Protein AF-A0A4R1K5H5-F1 (afdb_monomer)

Secondary structure (DSSP, 8-state):
--HHHHHHHHHHHHHHHHHHHHHHHHHHHHHHHHHHHHHHHHHHHHHHHTTS-HHHHHHHHHHHHHHHHHH------HHHHHHHHHHHHHHHHHHH-PEEEEEEEE-SS-EEEEEE-----SSHHHHHHHHHHHHS--SS----------------

Nearest PDB structures (foldseek):
  9brq-assembly1_7  TM=2.053E-01  e=4.202E+00  Mus musculus
  7y4l-assembly1_b7  TM=2.471E-01  e=3.229E+00  Porphyridium purpureum
  5knd-assembly1_G  TM=1.955E-01  e=7.115E+00  Enterococcus hirae ATCC 9790

Foldseek 3Di:
DPVVVVVVVVVVVVVVVVVVVVVVVVVVVVVVVVVVVVVVVVVVVVVVVVVVPVVVVVVVVVVVVVVCVVVVDDPDDPVRLVVVVVVVVVVCCVPFVKDWPADWDDPPVDTDTDIDGDHDDPDPVVVVVVVVCQVPPPPPNHDDPDDDDDDPDDPD

Radius of gyration: 32.95 Å; Cα contacts (8 Å, |Δi|>4): 60; chains: 1; bounding box: 67×93×45 Å

Organism: NCBI:txid1078050

Solvent-accessible surface area (backbone atoms only — not comparable to full-atom values): 9445 Å² total; per-residue (Å²): 144,62,68,69,63,51,52,53,50,51,52,53,50,51,54,52,52,54,51,52,50,50,54,51,51,52,52,53,51,52,52,50,51,50,51,52,51,51,52,53,49,51,50,48,52,50,50,52,57,61,62,65,33,71,63,58,56,48,49,53,49,50,53,48,52,50,51,46,69,75,62,62,71,82,90,62,54,76,67,52,49,51,50,51,45,51,52,52,52,50,50,46,26,71,76,44,66,34,45,77,77,40,75,81,41,76,72,89,84,51,79,46,69,42,74,49,65,68,78,84,70,93,45,78,66,53,58,52,55,50,52,50,51,48,72,65,37,82,76,66,77,63,79,87,88,78,86,83,88,77,80,90,70,85,86,127

pLDDT: mean 71.22, std 9.53, range [37.38, 85.69]

Mean predicted aligned error: 17.97 Å

Structure (mmCIF, N/CA/C/O backbone):
data_AF-A0A4R1K5H5-F1
#
_entry.id   AF-A0A4R1K5H5-F1
#
loop_
_atom_site.group_PDB
_atom_site.id
_atom_site.type_symbol
_atom_site.label_atom_id
_atom_site.label_alt_id
_atom_site.label_comp_id
_atom_site.label_asym_id
_atom_site.label_entity_id
_atom_site.label_seq_id
_atom_site.pdbx_PDB_ins_code
_atom_site.Cartn_x
_atom_site.Cartn_y
_atom_site.Cartn_z
_atom_site.occupancy
_atom_site.B_iso_or_equiv
_atom_site.auth_seq_id
_atom_site.auth_comp_id
_atom_site.auth_asym_id
_atom_site.auth_atom_id
_atom_site.pdbx_PDB_model_num
ATOM 1 N N . MET A 1 1 ? 44.829 73.514 -14.137 1.00 51.34 1 MET A N 1
ATOM 2 C CA . MET A 1 1 ? 43.739 72.907 -13.333 1.00 51.34 1 MET A CA 1
ATOM 3 C C . MET A 1 1 ? 43.024 71.759 -14.076 1.00 51.34 1 MET A C 1
ATOM 5 O O . MET A 1 1 ? 41.853 71.512 -13.840 1.00 51.34 1 MET A O 1
ATOM 9 N N . THR A 1 2 ? 43.719 71.029 -14.961 1.00 55.50 2 THR A N 1
ATOM 10 C CA . THR A 1 2 ? 43.134 70.002 -15.855 1.00 55.50 2 THR A CA 1
ATOM 11 C C . THR A 1 2 ? 43.730 68.598 -15.661 1.00 55.50 2 THR A C 1
ATOM 13 O O . THR A 1 2 ? 43.064 67.612 -15.960 1.00 55.50 2 THR A O 1
ATOM 16 N N . GLY A 1 3 ? 44.936 68.471 -15.089 1.00 56.19 3 GLY A N 1
ATOM 17 C CA . GLY A 1 3 ? 45.594 67.173 -14.859 1.00 56.19 3 GLY A CA 1
ATOM 18 C C . GLY A 1 3 ? 44.944 66.311 -13.767 1.00 56.19 3 GLY A C 1
ATOM 19 O O . GLY A 1 3 ? 44.760 65.112 -13.956 1.00 56.19 3 GLY A O 1
ATOM 20 N N . PHE A 1 4 ? 44.506 66.919 -12.659 1.00 54.16 4 PHE A N 1
ATOM 21 C CA . PHE A 1 4 ? 43.889 66.199 -11.531 1.00 54.16 4 PHE A CA 1
ATOM 22 C C . PHE A 1 4 ? 42.544 65.547 -11.906 1.00 54.16 4 PHE A C 1
ATOM 24 O O . PHE A 1 4 ? 42.227 64.449 -11.454 1.00 54.16 4 PHE A O 1
ATOM 31 N N . MET A 1 5 ? 41.774 66.188 -12.791 1.00 58.31 5 MET A N 1
ATOM 32 C CA . MET A 1 5 ? 40.457 65.701 -13.216 1.00 58.31 5 MET A CA 1
ATOM 33 C C . MET A 1 5 ? 40.550 64.507 -14.183 1.00 58.31 5 MET A C 1
ATOM 35 O O . MET A 1 5 ? 39.671 63.646 -14.179 1.00 58.31 5 MET A O 1
ATOM 39 N N . ASN A 1 6 ? 41.637 64.404 -14.957 1.00 58.47 6 ASN A N 1
ATOM 40 C CA . ASN A 1 6 ? 41.908 63.240 -15.806 1.00 58.47 6 ASN A CA 1
ATOM 41 C C . ASN A 1 6 ? 42.398 62.035 -14.994 1.00 58.47 6 ASN A C 1
ATOM 43 O O . ASN A 1 6 ? 41.963 60.920 -15.259 1.00 58.47 6 ASN A O 1
ATOM 47 N N . ILE A 1 7 ? 43.212 62.248 -13.955 1.00 61.97 7 ILE A N 1
ATOM 48 C CA . ILE A 1 7 ? 43.670 61.174 -13.056 1.00 61.97 7 ILE A CA 1
ATOM 49 C C . ILE A 1 7 ? 42.488 60.558 -12.293 1.00 61.97 7 ILE A C 1
ATOM 51 O O . ILE A 1 7 ? 42.368 59.337 -12.226 1.00 61.97 7 ILE A O 1
ATOM 55 N N . PHE A 1 8 ? 41.559 61.384 -11.796 1.00 60.75 8 PHE A N 1
ATOM 56 C CA . PHE A 1 8 ? 40.343 60.898 -11.134 1.00 60.75 8 PHE A CA 1
ATOM 57 C C . PHE A 1 8 ? 39.423 60.102 -12.070 1.00 60.75 8 PHE A C 1
ATOM 59 O O . PHE A 1 8 ? 38.845 59.097 -11.653 1.00 60.75 8 PHE A O 1
ATOM 66 N N . LYS A 1 9 ? 39.300 60.506 -13.342 1.00 67.44 9 LYS A N 1
ATOM 67 C CA . LYS A 1 9 ? 38.539 59.744 -14.347 1.00 67.44 9 LYS A CA 1
ATOM 68 C C . LYS A 1 9 ? 39.195 58.400 -14.658 1.00 67.44 9 LYS A C 1
ATOM 70 O O . LYS A 1 9 ? 38.493 57.394 -14.679 1.00 67.44 9 LYS A O 1
ATOM 75 N N . SER A 1 10 ? 40.517 58.365 -14.823 1.00 69.69 10 SER A N 1
ATOM 76 C CA . SER A 1 10 ? 41.267 57.125 -15.053 1.00 69.69 10 SER A CA 1
ATOM 77 C C . SER A 1 10 ? 41.184 56.172 -13.860 1.00 69.69 10 SER A C 1
ATOM 79 O O . SER A 1 10 ? 40.973 54.980 -14.048 1.00 69.69 10 SER A O 1
ATOM 81 N N . TYR A 1 11 ? 41.264 56.691 -12.632 1.00 75.38 11 TYR A N 1
ATOM 82 C CA . TYR A 1 11 ? 41.135 55.892 -11.410 1.00 75.38 11 TYR A CA 1
ATOM 83 C C . TYR A 1 11 ? 39.726 55.305 -11.248 1.00 75.38 11 TYR A C 1
ATOM 85 O O . TYR A 1 11 ? 39.566 54.133 -10.910 1.00 75.38 11 TYR A O 1
ATOM 93 N N . ARG A 1 12 ? 38.692 56.090 -11.572 1.00 74.19 12 ARG A N 1
ATOM 94 C CA . ARG A 1 12 ? 37.299 55.627 -11.573 1.00 74.19 12 ARG A CA 1
ATOM 95 C C . ARG A 1 12 ? 37.052 54.572 -12.654 1.00 74.19 12 ARG A C 1
ATOM 97 O O . ARG A 1 12 ? 36.339 53.611 -12.399 1.00 74.19 12 ARG A O 1
ATOM 104 N N . LEU A 1 13 ? 37.672 54.713 -13.826 1.00 78.12 13 LEU A N 1
ATOM 105 C CA . LEU A 1 13 ? 37.616 53.711 -14.893 1.00 78.12 13 LEU A CA 1
ATOM 106 C C . LEU A 1 13 ? 38.292 52.400 -14.461 1.00 78.12 13 LEU A C 1
ATOM 108 O O . LEU A 1 13 ? 37.736 51.325 -14.659 1.00 78.12 13 LEU A O 1
ATOM 112 N N . LEU A 1 14 ? 39.450 52.491 -13.803 1.00 80.69 14 LEU A N 1
ATOM 113 C CA . LEU A 1 14 ? 40.198 51.337 -13.299 1.00 80.69 14 LEU A CA 1
ATOM 114 C C . LEU A 1 14 ? 39.417 50.596 -12.201 1.00 80.69 14 LEU A C 1
ATOM 116 O O . LEU A 1 14 ? 39.349 49.371 -12.230 1.00 80.69 14 LEU A O 1
ATOM 120 N N . MET A 1 15 ? 38.742 51.324 -11.303 1.00 79.94 15 MET A N 1
ATOM 121 C CA . MET A 1 15 ? 37.826 50.730 -10.317 1.00 79.94 15 MET A CA 1
ATOM 122 C C . MET A 1 15 ? 36.622 50.017 -10.950 1.00 79.94 15 MET A C 1
ATOM 124 O O . MET A 1 15 ? 36.157 49.008 -10.426 1.00 79.94 15 MET A O 1
ATOM 128 N N . VAL A 1 16 ? 36.092 50.528 -12.064 1.00 81.50 16 VAL A N 1
ATOM 129 C CA . VAL A 1 16 ? 34.980 49.876 -12.776 1.00 81.50 16 VAL A CA 1
ATOM 130 C C . VAL A 1 16 ? 35.460 48.611 -13.488 1.00 81.50 16 VAL A C 1
ATOM 132 O O . VAL A 1 16 ? 34.782 47.591 -13.444 1.00 81.50 16 VAL A O 1
ATOM 135 N N . PHE A 1 17 ? 36.649 48.630 -14.092 1.00 80.94 17 PHE A N 1
ATOM 136 C CA . PHE A 1 17 ? 37.222 47.429 -14.699 1.00 80.94 17 PHE A CA 1
ATOM 137 C C . PHE A 1 17 ? 37.579 46.362 -13.660 1.00 80.94 17 PHE A C 1
ATOM 139 O O . PHE A 1 17 ? 37.316 45.184 -13.892 1.00 80.94 17 PHE A O 1
ATOM 146 N N . SER A 1 18 ? 38.122 46.743 -12.501 1.00 79.81 18 SER A N 1
ATOM 147 C CA . SER A 1 18 ? 38.447 45.776 -11.448 1.00 79.81 18 SER A CA 1
ATOM 148 C C . SER A 1 18 ? 37.197 45.136 -10.839 1.00 79.81 18 SER A C 1
ATOM 150 O O . SER A 1 18 ? 37.196 43.930 -10.597 1.00 79.81 18 SER A O 1
ATOM 152 N N . SER A 1 19 ? 36.107 45.892 -10.661 1.00 78.81 19 SER A N 1
ATOM 153 C CA . SER A 1 19 ? 34.834 45.334 -10.186 1.00 78.81 19 SER A CA 1
ATOM 154 C C . SER A 1 19 ? 34.164 44.428 -11.226 1.00 78.81 19 SER A C 1
ATOM 156 O O . SER A 1 19 ? 33.603 43.390 -10.863 1.00 78.81 19 SER A O 1
ATOM 158 N N . LEU A 1 20 ? 34.286 44.748 -12.519 1.00 81.12 20 LEU A N 1
ATOM 159 C CA . LEU A 1 20 ? 33.805 43.898 -13.612 1.00 81.12 20 LEU A CA 1
ATOM 160 C C . LEU A 1 20 ? 34.570 42.565 -13.676 1.00 81.12 20 LEU A C 1
ATOM 162 O O . LEU A 1 20 ? 33.972 41.505 -13.836 1.00 81.12 20 LEU A O 1
ATOM 166 N N . ILE A 1 21 ? 35.893 42.602 -13.502 1.00 83.00 21 ILE A N 1
ATOM 167 C CA . ILE A 1 21 ? 36.728 41.392 -13.482 1.00 83.00 21 ILE A CA 1
ATOM 168 C C . ILE A 1 21 ? 36.407 40.539 -12.249 1.00 83.00 21 ILE A C 1
ATOM 170 O O . ILE A 1 21 ? 36.288 39.321 -12.363 1.00 83.00 21 ILE A O 1
ATOM 174 N N . LEU A 1 22 ? 36.214 41.164 -11.083 1.00 80.44 22 LEU A N 1
ATOM 175 C CA . LEU A 1 22 ? 35.869 40.458 -9.848 1.00 80.44 22 LEU A CA 1
ATOM 176 C C . LEU A 1 22 ? 34.508 39.755 -9.959 1.00 80.44 22 LEU A C 1
ATOM 178 O O . LEU A 1 22 ? 34.376 38.595 -9.579 1.00 80.44 22 LEU A O 1
ATOM 182 N N . THR A 1 23 ? 33.506 40.434 -10.518 1.00 77.50 23 THR A N 1
ATOM 183 C CA . THR A 1 23 ? 32.171 39.850 -10.728 1.00 77.50 23 THR A CA 1
ATOM 184 C C . THR A 1 23 ? 32.196 38.701 -11.737 1.00 77.50 23 THR A C 1
ATOM 186 O O . THR A 1 23 ? 31.548 37.682 -11.496 1.00 77.50 23 THR A O 1
ATOM 189 N N . LEU A 1 24 ? 32.997 38.802 -12.805 1.00 76.56 24 LEU A N 1
ATOM 190 C CA . LEU A 1 24 ? 33.218 37.694 -13.742 1.00 76.56 24 LEU A CA 1
ATOM 191 C C . LEU A 1 24 ? 33.942 36.500 -13.100 1.00 76.56 24 LEU A C 1
ATOM 193 O O . LEU A 1 24 ? 33.602 35.351 -13.364 1.00 76.56 24 LEU A O 1
ATOM 197 N N . ALA A 1 25 ? 34.941 36.750 -12.253 1.00 76.25 25 ALA A N 1
ATOM 198 C CA . ALA A 1 25 ? 35.685 35.688 -11.580 1.00 76.25 25 ALA A CA 1
ATOM 199 C C . ALA A 1 25 ? 34.798 34.906 -10.598 1.00 76.25 25 ALA A C 1
ATOM 201 O O . ALA A 1 25 ? 34.864 33.678 -10.539 1.00 76.25 25 ALA A O 1
ATOM 202 N N . VAL A 1 26 ? 33.924 35.606 -9.867 1.00 74.81 26 VAL A N 1
ATOM 203 C CA . VAL A 1 26 ? 32.961 34.981 -8.950 1.00 74.81 26 VAL A CA 1
ATOM 204 C C . VAL A 1 26 ? 3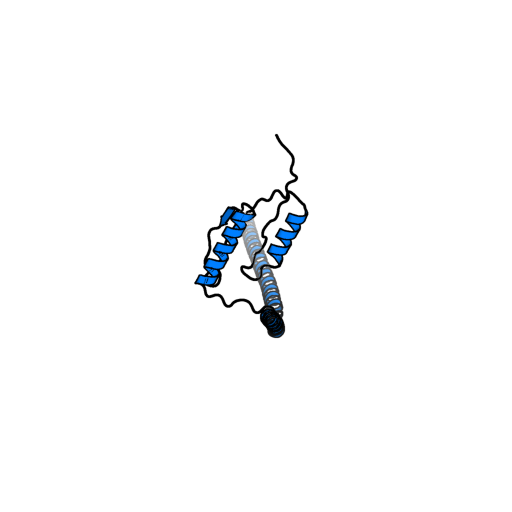1.927 34.158 -9.718 1.00 74.81 26 VAL A C 1
ATOM 206 O O . VAL A 1 26 ? 31.647 33.029 -9.321 1.00 74.81 26 VAL A O 1
ATOM 209 N N . SER A 1 27 ? 31.393 34.661 -10.835 1.00 69.56 27 SER A N 1
ATOM 210 C CA . SER A 1 27 ? 30.416 33.903 -11.626 1.00 69.56 27 SER A CA 1
ATOM 211 C C . SER A 1 27 ? 31.023 32.642 -12.249 1.00 69.56 27 SER A C 1
ATOM 213 O O . SER A 1 27 ? 30.392 31.587 -12.208 1.00 69.56 27 SER A O 1
ATOM 215 N N . LEU A 1 28 ? 32.270 32.704 -12.728 1.00 72.62 28 LEU A N 1
ATOM 216 C CA . LEU A 1 28 ? 33.020 31.538 -13.214 1.00 72.62 28 LEU A CA 1
ATOM 217 C C . LEU A 1 28 ? 33.294 30.509 -12.106 1.00 72.62 28 LEU A C 1
ATOM 219 O O . LEU A 1 28 ? 33.144 29.307 -12.334 1.00 72.62 28 LEU A O 1
ATOM 223 N N . ALA A 1 29 ? 33.650 30.959 -10.900 1.00 71.19 29 ALA A N 1
ATOM 224 C CA . ALA A 1 29 ? 33.863 30.074 -9.755 1.00 71.19 29 ALA A CA 1
ATOM 225 C C . ALA A 1 29 ? 32.566 29.372 -9.318 1.00 71.19 29 ALA A C 1
ATOM 227 O O . ALA A 1 29 ? 32.578 28.171 -9.045 1.00 71.19 29 ALA A O 1
ATOM 228 N N . VAL A 1 30 ? 31.437 30.090 -9.317 1.00 68.50 30 VAL A N 1
ATOM 229 C CA . VAL A 1 30 ? 30.109 29.520 -9.039 1.00 68.50 30 VAL A CA 1
ATOM 230 C C . VAL A 1 30 ? 29.719 28.498 -10.108 1.00 68.50 30 VAL A C 1
ATOM 232 O O . VAL A 1 30 ? 29.255 27.414 -9.765 1.00 68.50 30 VAL A O 1
ATOM 235 N N . LEU A 1 31 ? 29.969 28.782 -11.390 1.00 67.88 31 LEU A N 1
ATOM 236 C CA . LEU A 1 31 ? 29.693 27.843 -12.483 1.00 67.88 31 LEU A CA 1
ATOM 237 C C . LEU A 1 31 ? 30.516 26.549 -12.353 1.00 67.88 31 LEU A C 1
ATOM 239 O O . LEU A 1 31 ? 29.994 25.453 -12.540 1.00 67.88 31 LEU A O 1
ATOM 243 N N . SER A 1 32 ? 31.792 26.675 -11.979 1.00 69.31 32 SER A N 1
ATOM 244 C CA . SER A 1 32 ? 32.684 25.537 -11.729 1.00 69.31 32 SER A CA 1
ATOM 245 C C . SER A 1 32 ? 32.228 24.695 -10.530 1.00 69.31 32 SER A C 1
ATOM 247 O O . SER A 1 32 ? 32.180 23.466 -10.608 1.00 69.31 32 SER A O 1
ATOM 249 N N . ALA A 1 33 ? 31.805 25.346 -9.441 1.00 64.00 33 ALA A N 1
ATOM 250 C CA . ALA A 1 33 ? 31.256 24.665 -8.271 1.00 64.00 33 ALA A CA 1
ATOM 251 C C . ALA A 1 33 ? 29.944 23.928 -8.593 1.00 64.00 33 ALA A C 1
ATOM 253 O O . ALA A 1 33 ? 29.757 22.794 -8.157 1.00 64.00 33 ALA A O 1
ATOM 254 N N . ILE A 1 34 ? 29.065 24.527 -9.403 1.00 66.25 34 ILE A N 1
ATOM 255 C CA . ILE A 1 34 ? 27.827 23.888 -9.870 1.00 66.25 34 ILE A CA 1
ATOM 256 C C . ILE A 1 34 ? 28.145 22.660 -10.728 1.00 66.25 34 ILE A C 1
ATOM 258 O O . ILE A 1 34 ? 27.575 21.598 -10.489 1.00 66.25 34 ILE A O 1
ATOM 262 N N . ASN A 1 35 ? 29.091 22.764 -11.666 1.00 66.06 35 ASN A N 1
ATOM 263 C CA . ASN A 1 35 ? 29.502 21.629 -12.497 1.00 66.06 35 ASN A CA 1
ATOM 264 C C . ASN A 1 35 ? 30.064 20.474 -11.655 1.00 66.06 35 ASN A C 1
ATOM 266 O O . ASN A 1 35 ? 29.684 19.328 -11.865 1.00 66.06 35 ASN A O 1
ATOM 270 N N . SER A 1 36 ? 30.882 20.774 -10.643 1.00 69.44 36 SER A N 1
ATOM 271 C CA . SER A 1 36 ? 31.401 19.786 -9.685 1.00 69.44 36 SER A CA 1
ATOM 272 C C . SER A 1 36 ? 30.289 19.078 -8.892 1.00 69.44 36 SER A C 1
ATOM 274 O O . SER A 1 36 ? 30.283 17.851 -8.763 1.00 69.44 36 SER A O 1
ATOM 276 N N . VAL A 1 37 ? 29.295 19.830 -8.408 1.00 66.44 37 VAL A N 1
ATOM 277 C CA . VAL A 1 37 ? 28.145 19.267 -7.682 1.00 66.44 37 VAL A CA 1
ATOM 278 C C . VAL A 1 37 ? 27.297 18.385 -8.600 1.00 66.44 37 VAL A C 1
ATOM 280 O O . VAL A 1 37 ? 26.907 17.289 -8.191 1.00 66.44 37 VAL A O 1
ATOM 283 N N . ILE A 1 38 ? 27.058 18.822 -9.841 1.00 62.34 38 ILE A N 1
ATOM 284 C CA . ILE A 1 38 ? 26.334 18.057 -10.865 1.00 62.34 38 ILE A CA 1
ATOM 285 C C . ILE A 1 38 ? 27.069 16.753 -11.184 1.00 62.34 38 ILE A C 1
ATOM 287 O O . ILE A 1 38 ? 26.438 15.700 -11.180 1.00 62.34 38 ILE A O 1
ATOM 291 N N . GLU A 1 39 ? 28.387 16.787 -11.377 1.00 66.38 39 GLU A N 1
ATOM 292 C CA . GLU A 1 39 ? 29.208 15.595 -11.624 1.00 66.38 39 GLU A CA 1
ATOM 293 C C . GLU A 1 39 ? 29.104 14.599 -10.456 1.00 66.38 39 GLU A C 1
ATOM 295 O O . GLU A 1 39 ? 28.879 13.406 -10.665 1.00 66.38 39 GLU A O 1
ATOM 300 N N . SER A 1 40 ? 29.174 15.092 -9.211 1.00 67.19 40 SER A N 1
ATOM 301 C CA . SER A 1 40 ? 29.044 14.251 -8.014 1.00 67.19 40 SER A CA 1
ATOM 302 C C . SER A 1 40 ? 27.646 13.638 -7.880 1.00 67.19 40 SER A C 1
ATOM 304 O O . SER A 1 40 ? 27.509 12.475 -7.502 1.00 67.19 40 SER A O 1
ATOM 306 N N . ASN A 1 41 ? 26.602 14.387 -8.244 1.00 60.31 41 ASN A N 1
ATOM 307 C CA . ASN A 1 41 ? 25.221 13.918 -8.203 1.00 60.31 41 ASN A CA 1
ATOM 308 C C . ASN A 1 41 ? 24.947 12.913 -9.323 1.00 60.31 41 ASN A C 1
ATOM 310 O O . ASN A 1 41 ? 24.297 11.904 -9.081 1.00 60.31 41 ASN A O 1
ATOM 314 N N . ILE A 1 42 ? 25.497 13.123 -10.521 1.00 62.38 42 ILE A N 1
ATOM 315 C CA . ILE A 1 42 ? 25.431 12.156 -11.623 1.00 62.38 42 ILE A CA 1
ATOM 316 C C . ILE A 1 42 ? 26.178 10.872 -11.251 1.00 62.38 42 ILE A C 1
ATOM 318 O O . ILE A 1 42 ? 25.692 9.783 -11.547 1.00 62.38 42 ILE A O 1
ATOM 322 N N . GLN A 1 43 ? 27.327 10.966 -10.577 1.00 67.69 43 GLN A N 1
ATOM 323 C CA . GLN A 1 43 ? 28.046 9.793 -10.078 1.00 67.69 43 GLN A CA 1
ATOM 324 C C . GLN A 1 43 ? 27.275 9.067 -8.973 1.00 67.69 43 GLN A C 1
ATOM 326 O O . GLN A 1 43 ? 27.210 7.840 -9.013 1.00 67.69 43 GLN A O 1
ATOM 331 N N . LYS A 1 44 ? 26.625 9.788 -8.050 1.00 60.47 44 LYS A N 1
ATOM 332 C CA . LYS A 1 44 ? 25.727 9.193 -7.047 1.00 60.47 44 LYS A CA 1
ATOM 333 C C . LYS A 1 44 ? 24.536 8.498 -7.694 1.00 60.47 44 LYS A C 1
ATOM 335 O O . LYS A 1 44 ? 24.331 7.321 -7.427 1.00 60.47 44 LYS A O 1
ATOM 340 N N . ILE A 1 45 ? 23.847 9.155 -8.627 1.00 59.50 45 ILE A N 1
ATOM 341 C CA . ILE A 1 45 ? 22.732 8.573 -9.388 1.00 59.50 45 ILE A CA 1
ATOM 342 C C . ILE A 1 45 ? 23.201 7.356 -10.189 1.00 59.50 45 ILE A C 1
ATOM 344 O O . ILE A 1 45 ? 22.518 6.341 -10.204 1.00 59.50 45 ILE A O 1
ATOM 348 N N . ARG A 1 46 ? 24.382 7.399 -10.820 1.00 58.47 46 ARG A N 1
ATOM 349 C CA . ARG A 1 46 ? 24.964 6.227 -11.495 1.00 58.47 46 ARG A CA 1
ATOM 350 C C . ARG A 1 46 ? 25.324 5.115 -10.518 1.00 58.47 46 ARG A C 1
ATOM 352 O O . ARG A 1 46 ? 25.167 3.958 -10.881 1.00 58.47 46 ARG A O 1
ATOM 359 N N . SER A 1 47 ? 25.791 5.431 -9.312 1.00 58.97 47 SER A N 1
ATOM 360 C CA . SER A 1 47 ? 26.102 4.437 -8.279 1.00 58.97 47 SER A CA 1
ATOM 361 C C . SER A 1 47 ? 24.844 3.812 -7.666 1.00 58.97 47 SER A C 1
ATOM 363 O O . SER A 1 47 ? 24.822 2.607 -7.448 1.00 58.97 47 SER A O 1
ATOM 365 N N . GLU A 1 48 ? 23.774 4.591 -7.489 1.00 58.38 48 GLU A N 1
ATOM 366 C CA . GLU A 1 48 ? 22.455 4.123 -7.049 1.00 58.38 48 GLU A CA 1
ATOM 367 C C . GLU A 1 48 ? 21.775 3.307 -8.157 1.00 58.38 48 GLU A C 1
ATOM 369 O O . GLU A 1 48 ? 21.295 2.206 -7.906 1.00 58.38 48 GLU A O 1
ATOM 374 N N . ALA A 1 49 ? 21.838 3.764 -9.412 1.00 54.62 49 ALA A N 1
ATOM 375 C CA . ALA A 1 49 ? 21.384 3.017 -10.587 1.00 54.62 49 ALA A CA 1
ATOM 376 C C . ALA A 1 49 ? 22.187 1.721 -10.801 1.00 54.62 49 ALA A C 1
ATOM 378 O O . ALA A 1 49 ? 21.622 0.701 -11.184 1.00 54.62 49 ALA A O 1
ATOM 379 N N . ALA A 1 50 ? 23.490 1.729 -10.505 1.00 56.56 50 ALA A N 1
ATOM 380 C CA . ALA A 1 50 ? 24.333 0.535 -10.494 1.00 56.56 50 ALA A CA 1
ATOM 381 C C . ALA A 1 50 ? 24.130 -0.341 -9.243 1.00 56.56 50 ALA A C 1
ATOM 383 O O . ALA A 1 50 ? 24.653 -1.455 -9.215 1.00 56.56 50 ALA A O 1
ATOM 384 N N . GLY A 1 51 ? 23.402 0.144 -8.229 1.00 53.28 51 GLY A N 1
ATOM 385 C CA . GLY A 1 51 ? 22.942 -0.596 -7.051 1.00 53.28 51 GLY A CA 1
ATOM 386 C C . GLY A 1 51 ? 21.685 -1.421 -7.331 1.00 53.28 51 GLY A C 1
ATOM 387 O O . GLY A 1 51 ? 21.574 -2.535 -6.833 1.00 53.28 51 GLY A O 1
ATOM 388 N N . TYR A 1 52 ? 20.827 -0.974 -8.256 1.00 54.69 52 TYR A N 1
ATOM 389 C CA . TYR A 1 52 ? 19.774 -1.795 -8.876 1.00 54.69 52 TYR A CA 1
ATOM 390 C C . TYR A 1 52 ? 20.365 -2.824 -9.856 1.00 54.69 52 TYR A C 1
ATOM 392 O O . TYR A 1 52 ? 19.920 -2.962 -10.999 1.00 54.69 52 TYR A O 1
ATOM 400 N N . LYS A 1 53 ? 21.415 -3.545 -9.439 1.00 60.38 53 LYS A N 1
ATOM 401 C CA . LYS A 1 53 ? 22.010 -4.618 -10.233 1.00 60.38 53 LYS A CA 1
ATOM 402 C C . LYS A 1 53 ? 20.896 -5.583 -10.591 1.00 60.38 53 LYS A C 1
ATOM 404 O O . LYS A 1 53 ? 20.149 -6.029 -9.727 1.00 60.38 53 LYS A O 1
ATOM 409 N N . THR A 1 54 ? 20.833 -5.962 -11.858 1.00 60.12 54 THR A N 1
ATOM 410 C CA . THR A 1 54 ? 19.898 -6.946 -12.415 1.00 60.12 54 THR A CA 1
ATOM 411 C C . THR A 1 54 ? 19.789 -8.219 -11.557 1.00 60.12 54 THR A C 1
ATOM 413 O O . THR A 1 54 ? 18.752 -8.869 -11.567 1.00 60.12 54 THR A O 1
ATOM 416 N N . GLY A 1 55 ? 20.832 -8.546 -10.782 1.00 63.88 55 GLY A N 1
ATOM 417 C CA . GLY A 1 55 ? 20.825 -9.585 -9.753 1.00 63.88 55 GLY A CA 1
ATOM 418 C C . GLY A 1 55 ? 19.840 -9.343 -8.603 1.00 63.88 55 GLY A C 1
ATOM 419 O O . GLY A 1 55 ? 19.044 -10.228 -8.343 1.00 63.88 55 GLY A O 1
ATOM 420 N N . GLU A 1 56 ? 19.822 -8.169 -7.961 1.00 63.97 56 GLU A N 1
ATOM 421 C CA . GLU A 1 56 ? 18.888 -7.877 -6.856 1.00 63.97 56 GLU A CA 1
ATOM 422 C C . GLU A 1 56 ? 17.436 -7.805 -7.323 1.00 63.97 56 GLU A C 1
ATOM 424 O O . GLU A 1 56 ? 16.547 -8.306 -6.640 1.00 63.97 56 GLU A O 1
ATOM 429 N N . ILE A 1 57 ? 17.189 -7.235 -8.506 1.00 66.62 57 ILE A N 1
ATOM 430 C CA . ILE A 1 57 ? 15.849 -7.236 -9.110 1.00 66.62 57 ILE A CA 1
ATOM 431 C C . ILE A 1 57 ? 15.396 -8.673 -9.368 1.00 66.62 57 ILE A C 1
ATOM 433 O O . ILE A 1 57 ? 14.258 -9.020 -9.077 1.00 66.62 57 ILE A O 1
ATOM 437 N N . ARG A 1 58 ? 16.290 -9.529 -9.873 1.00 64.12 58 ARG A N 1
ATOM 438 C CA . ARG A 1 58 ? 15.990 -10.939 -10.126 1.00 64.12 58 ARG A CA 1
ATOM 439 C C . ARG A 1 58 ? 15.778 -11.726 -8.835 1.00 64.12 58 ARG A C 1
ATOM 441 O O . ARG A 1 58 ? 14.881 -12.554 -8.799 1.00 64.12 58 ARG A O 1
ATOM 448 N N . THR A 1 59 ? 16.531 -11.435 -7.776 1.00 72.88 59 THR A N 1
ATOM 449 C CA . THR A 1 59 ? 16.300 -12.018 -6.448 1.00 72.88 59 THR A CA 1
ATOM 450 C C . THR A 1 59 ? 14.941 -11.596 -5.901 1.00 72.88 59 THR A C 1
ATOM 452 O O . THR A 1 59 ? 14.152 -12.458 -5.547 1.00 72.88 59 THR A O 1
ATOM 455 N N . ARG A 1 60 ? 14.604 -10.299 -5.940 1.00 73.00 60 ARG A N 1
ATOM 456 C CA . ARG A 1 60 ? 13.293 -9.805 -5.486 1.00 73.00 60 ARG A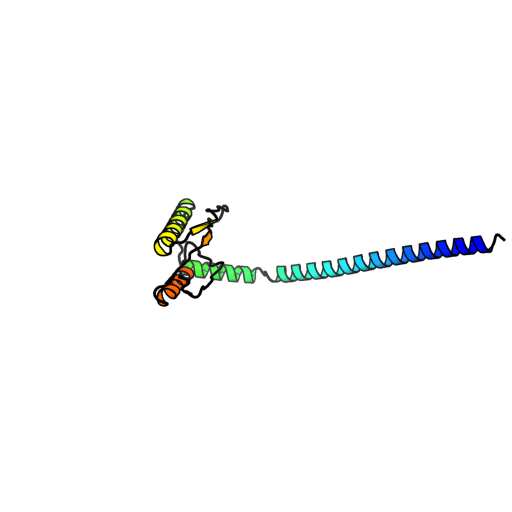 CA 1
ATOM 457 C C . ARG A 1 60 ? 12.131 -10.340 -6.324 1.00 73.00 60 ARG A C 1
ATOM 459 O O . ARG A 1 60 ? 11.072 -10.605 -5.773 1.00 73.00 60 ARG A O 1
ATOM 466 N N . LEU A 1 61 ? 12.315 -10.508 -7.636 1.00 71.50 61 LEU A N 1
ATOM 467 C CA . LEU A 1 61 ? 11.324 -11.151 -8.504 1.00 71.50 61 LEU A CA 1
ATOM 468 C C . LEU A 1 61 ? 11.157 -12.634 -8.165 1.00 71.50 61 LEU A C 1
ATOM 470 O O . LEU A 1 61 ? 10.025 -13.091 -8.100 1.00 71.50 61 LEU A O 1
ATOM 474 N N . ASN A 1 62 ? 12.246 -13.358 -7.897 1.00 70.88 62 ASN A N 1
ATOM 475 C CA . ASN A 1 62 ? 12.180 -14.755 -7.465 1.00 70.88 62 ASN A CA 1
ATOM 476 C C . ASN A 1 62 ? 11.517 -14.893 -6.085 1.00 70.88 62 ASN A C 1
ATOM 478 O O . ASN A 1 62 ? 10.742 -15.820 -5.874 1.00 70.88 62 ASN A O 1
ATOM 482 N N . ASP A 1 63 ? 11.798 -13.979 -5.153 1.00 76.69 63 ASP A N 1
ATOM 483 C CA . ASP A 1 63 ? 11.165 -13.955 -3.830 1.00 76.69 63 ASP A CA 1
ATOM 484 C C . ASP A 1 63 ? 9.661 -13.671 -3.953 1.00 76.69 63 ASP A C 1
ATOM 486 O O . ASP A 1 63 ? 8.850 -14.324 -3.297 1.00 76.69 63 ASP A O 1
ATOM 490 N N . LEU A 1 64 ? 9.278 -12.752 -4.847 1.00 70.19 64 LEU A N 1
ATOM 491 C CA . LEU A 1 64 ? 7.881 -12.472 -5.173 1.00 70.19 64 LEU A CA 1
ATOM 492 C C . LEU A 1 64 ? 7.203 -13.678 -5.838 1.00 70.19 64 LEU A C 1
ATOM 494 O O . LEU A 1 64 ? 6.095 -14.036 -5.460 1.00 70.19 64 LEU A O 1
ATOM 498 N N . GLU A 1 65 ? 7.857 -14.328 -6.801 1.00 68.31 65 GLU A N 1
ATOM 499 C CA . GLU A 1 65 ? 7.345 -15.520 -7.487 1.00 68.31 65 GLU A CA 1
ATOM 500 C C . GLU A 1 65 ? 7.153 -16.687 -6.511 1.00 68.31 65 GLU A C 1
ATOM 502 O O . GLU A 1 65 ? 6.125 -17.365 -6.542 1.00 68.31 65 GLU A O 1
ATOM 507 N N . LYS A 1 66 ? 8.090 -16.866 -5.574 1.00 71.31 66 LYS A N 1
ATOM 508 C CA . LYS A 1 66 ? 7.975 -17.851 -4.500 1.00 71.31 66 LYS A CA 1
ATOM 509 C C . LYS A 1 66 ? 6.797 -17.532 -3.575 1.00 71.31 66 LYS A C 1
ATOM 511 O O . LYS A 1 66 ? 5.965 -18.408 -3.348 1.00 71.31 66 LYS A O 1
ATOM 516 N N . ALA A 1 67 ? 6.666 -16.284 -3.127 1.00 68.38 67 ALA A N 1
ATOM 517 C CA . ALA A 1 67 ? 5.534 -15.853 -2.308 1.00 68.38 67 ALA A CA 1
ATOM 518 C C . ALA A 1 67 ? 4.188 -16.047 -3.031 1.00 68.38 67 ALA A C 1
ATOM 520 O O . ALA A 1 67 ? 3.235 -16.541 -2.430 1.00 68.38 67 ALA A O 1
ATOM 521 N N . LEU A 1 68 ? 4.116 -15.738 -4.332 1.00 59.91 68 LEU A N 1
ATOM 522 C CA . LEU A 1 68 ? 2.930 -15.958 -5.170 1.00 59.91 68 LEU A CA 1
ATOM 523 C C . LEU A 1 68 ? 2.590 -17.448 -5.316 1.00 59.91 68 LEU A C 1
ATOM 525 O O . LEU A 1 68 ? 1.416 -17.808 -5.280 1.00 59.91 68 LEU A O 1
ATOM 529 N N . SER A 1 69 ? 3.596 -18.319 -5.443 1.00 60.25 69 SER A N 1
ATOM 530 C CA . SER A 1 69 ? 3.389 -19.772 -5.525 1.00 60.25 69 SER A CA 1
ATOM 531 C C . SER A 1 69 ? 2.884 -20.388 -4.214 1.00 60.25 69 SER A C 1
ATOM 533 O O . SER A 1 69 ? 2.138 -21.364 -4.243 1.00 60.25 69 SER A O 1
ATOM 535 N N . GLU A 1 70 ? 3.248 -19.797 -3.074 1.00 63.03 70 GLU A N 1
ATOM 536 C CA . GLU A 1 70 ? 2.818 -20.236 -1.742 1.00 63.03 70 GLU A CA 1
ATOM 537 C C . GLU A 1 70 ? 1.420 -19.706 -1.378 1.00 63.03 70 GLU A C 1
ATOM 539 O O . GLU A 1 70 ? 0.664 -20.396 -0.696 1.00 63.03 70 GLU A O 1
ATOM 544 N N . THR A 1 71 ? 1.049 -18.511 -1.855 1.00 58.59 71 THR A N 1
ATOM 545 C CA . THR A 1 71 ? -0.232 -17.853 -1.521 1.00 58.59 71 THR A CA 1
ATOM 546 C C . THR A 1 71 ? -1.340 -18.040 -2.559 1.00 58.59 71 THR A C 1
ATOM 548 O O . THR A 1 71 ? -2.499 -17.805 -2.230 1.00 58.59 71 THR A O 1
ATOM 551 N N . ASN A 1 72 ? -1.008 -18.491 -3.776 1.00 56.94 72 ASN A N 1
ATOM 552 C CA . ASN A 1 72 ? -1.925 -18.760 -4.892 1.00 56.94 72 ASN A CA 1
ATOM 553 C C . ASN A 1 72 ? -3.083 -17.736 -4.982 1.00 56.94 72 ASN A C 1
ATOM 555 O O . ASN A 1 72 ? -4.252 -18.101 -4.806 1.00 56.94 72 ASN A O 1
ATOM 559 N N . PRO A 1 73 ? -2.771 -16.439 -5.173 1.00 62.75 73 PRO A N 1
ATOM 560 C CA . PRO A 1 73 ? -3.774 -15.390 -5.103 1.00 62.75 73 PRO A CA 1
ATOM 561 C C . PRO A 1 73 ? -4.833 -15.577 -6.199 1.00 62.75 73 PRO A C 1
ATOM 563 O O . PRO A 1 73 ? -4.514 -16.015 -7.309 1.00 62.75 73 PRO A O 1
ATOM 566 N N . PRO A 1 74 ? -6.100 -15.232 -5.924 1.00 64.12 74 PRO A N 1
ATOM 567 C CA . PRO A 1 74 ? -7.159 -15.366 -6.909 1.00 64.12 74 PRO A CA 1
ATOM 568 C C . PRO A 1 74 ? -6.865 -14.480 -8.128 1.00 64.12 74 PRO A C 1
ATOM 570 O O . PRO A 1 74 ? -6.667 -13.270 -8.007 1.00 64.12 74 PRO A O 1
ATOM 573 N N . TYR A 1 75 ? -6.863 -15.079 -9.322 1.00 66.31 75 TYR A N 1
ATOM 574 C CA . TYR A 1 75 ? -6.827 -14.338 -10.582 1.00 66.31 75 TYR A CA 1
ATOM 575 C C . TYR A 1 75 ? -8.184 -13.667 -10.802 1.00 66.31 75 TYR A C 1
ATOM 577 O O . TYR A 1 75 ? -9.101 -14.270 -11.352 1.00 66.31 75 TYR A O 1
ATOM 585 N N . LEU A 1 76 ? -8.311 -12.423 -10.347 1.00 72.12 76 LEU A N 1
ATOM 586 C CA . LEU A 1 76 ? -9.526 -11.630 -10.504 1.00 72.12 76 LEU A CA 1
ATOM 587 C C . LEU A 1 76 ? -9.474 -10.846 -11.813 1.00 72.12 76 LEU A C 1
ATOM 589 O O . LEU A 1 76 ? -8.489 -10.164 -12.112 1.00 72.12 76 LEU A O 1
ATOM 593 N N . ASN A 1 77 ? -10.556 -10.884 -12.586 1.00 80.50 77 ASN A N 1
ATOM 594 C CA . ASN A 1 77 ? -10.712 -9.931 -13.677 1.00 80.50 77 ASN A CA 1
ATOM 595 C C . ASN A 1 77 ? -11.008 -8.522 -13.123 1.00 80.50 77 ASN A C 1
ATOM 597 O O . ASN A 1 77 ? -11.390 -8.337 -11.968 1.00 80.50 77 ASN A O 1
ATOM 601 N N . ARG A 1 78 ? -10.854 -7.490 -13.960 1.00 78.44 78 ARG A N 1
ATOM 602 C CA . ARG A 1 78 ? -11.021 -6.087 -13.539 1.00 78.44 78 ARG A CA 1
ATOM 603 C C . ARG A 1 78 ? -12.394 -5.804 -12.907 1.00 78.44 78 ARG A C 1
ATOM 605 O O . ARG A 1 78 ? -12.497 -5.010 -11.978 1.00 78.44 78 ARG A O 1
ATOM 612 N N . ARG A 1 79 ? -13.455 -6.458 -13.389 1.00 80.75 79 ARG A N 1
ATOM 613 C CA . ARG A 1 79 ? -14.811 -6.296 -12.848 1.00 80.75 79 ARG A CA 1
ATOM 614 C C . ARG A 1 79 ? -14.949 -6.963 -11.478 1.00 80.75 79 ARG A C 1
ATOM 616 O O . ARG A 1 79 ? -15.533 -6.363 -10.585 1.00 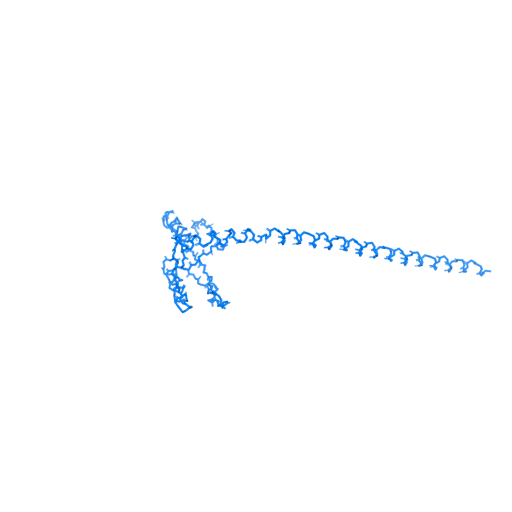80.75 79 ARG A O 1
ATOM 623 N N . GLU A 1 80 ? -14.402 -8.160 -11.317 1.00 80.19 80 GLU A N 1
ATOM 624 C CA . GLU A 1 80 ? -14.370 -8.911 -10.060 1.00 80.19 80 GLU A CA 1
ATOM 625 C C . GLU A 1 80 ? -13.546 -8.186 -8.998 1.00 80.19 80 GLU A C 1
ATOM 627 O O . GLU A 1 80 ? -14.021 -8.023 -7.882 1.00 80.19 80 GLU A O 1
ATOM 632 N N . ALA A 1 81 ? -12.375 -7.653 -9.358 1.00 79.19 81 ALA A N 1
ATOM 633 C CA . ALA A 1 81 ? -11.549 -6.857 -8.451 1.00 79.19 81 ALA A CA 1
ATOM 634 C C . ALA A 1 81 ? -12.292 -5.610 -7.942 1.00 79.19 81 ALA A C 1
ATOM 636 O O . ALA A 1 81 ? -12.216 -5.275 -6.762 1.00 79.19 81 ALA A O 1
ATOM 637 N N . LYS A 1 82 ? -13.058 -4.945 -8.820 1.00 82.81 82 LYS A N 1
ATOM 638 C CA . LYS A 1 82 ? -13.899 -3.807 -8.435 1.00 82.81 82 LYS A CA 1
ATOM 639 C C . LYS A 1 82 ? -15.027 -4.218 -7.487 1.00 82.81 82 LYS A C 1
ATOM 641 O O . LYS A 1 82 ? -15.270 -3.514 -6.513 1.00 82.81 82 LYS A O 1
ATOM 646 N N . ILE A 1 83 ? -15.731 -5.310 -7.786 1.00 85.19 83 ILE A N 1
ATOM 647 C CA . ILE A 1 83 ? -16.833 -5.804 -6.946 1.00 85.19 83 ILE A CA 1
ATOM 648 C C . ILE A 1 83 ? -16.304 -6.189 -5.568 1.00 85.19 83 ILE A C 1
ATOM 650 O O . ILE A 1 83 ? -16.829 -5.698 -4.577 1.00 85.19 83 ILE A O 1
ATOM 654 N N . LEU A 1 84 ? -15.222 -6.967 -5.518 1.00 83.44 84 LEU A N 1
ATOM 655 C CA . LEU A 1 84 ? -14.598 -7.391 -4.271 1.00 83.44 84 LEU A CA 1
ATOM 656 C C . LEU A 1 84 ? -14.196 -6.190 -3.412 1.00 83.44 84 LEU A C 1
ATOM 658 O O . LEU A 1 84 ? -14.519 -6.148 -2.233 1.00 83.44 84 LEU A O 1
ATOM 662 N N . LEU A 1 85 ? -13.549 -5.182 -4.006 1.00 84.31 85 LEU A N 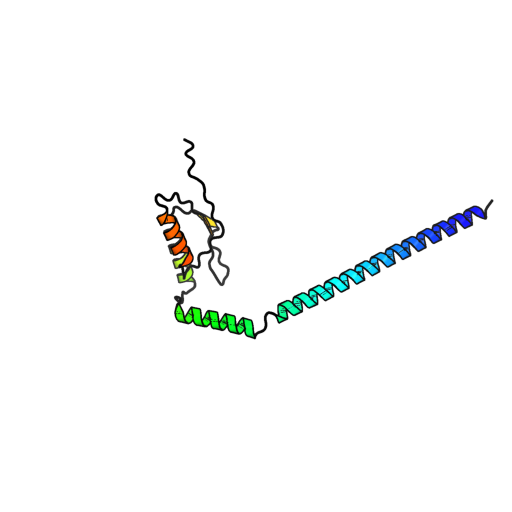1
ATOM 663 C CA . LEU A 1 85 ? -13.168 -3.974 -3.278 1.00 84.31 85 LEU A CA 1
ATOM 664 C C . LEU A 1 85 ? -14.392 -3.244 -2.704 1.00 84.31 85 LEU A C 1
ATOM 666 O O . LEU A 1 85 ? -14.367 -2.833 -1.549 1.00 84.31 85 LEU A O 1
ATOM 670 N N . LEU A 1 86 ? -15.468 -3.101 -3.481 1.00 85.69 86 LEU A N 1
ATOM 671 C CA . LEU A 1 86 ? -16.700 -2.467 -3.006 1.00 85.69 86 LEU A CA 1
ATOM 672 C C . LEU A 1 86 ? -17.372 -3.272 -1.887 1.00 85.69 86 LEU A C 1
ATOM 674 O O . LEU A 1 86 ? -17.822 -2.680 -0.911 1.00 85.69 86 LEU A O 1
ATOM 678 N N . GLU A 1 87 ? -17.408 -4.600 -1.998 1.00 85.50 87 GLU A N 1
ATOM 679 C CA . GLU A 1 87 ? -17.927 -5.487 -0.952 1.00 85.50 87 GLU A CA 1
ATOM 680 C C . GLU A 1 87 ? -17.099 -5.381 0.330 1.00 85.50 87 GLU A C 1
ATOM 682 O O . GLU A 1 87 ? -17.660 -5.270 1.418 1.00 85.50 87 GLU A O 1
ATOM 687 N N . THR A 1 88 ? -15.768 -5.344 0.223 1.00 82.31 88 THR A N 1
ATOM 688 C CA . THR A 1 88 ? -14.888 -5.139 1.377 1.00 82.31 88 THR A CA 1
ATOM 689 C C . THR A 1 88 ? -15.154 -3.790 2.039 1.00 82.31 88 THR A C 1
ATOM 691 O O . THR A 1 88 ? -15.321 -3.740 3.255 1.00 82.31 88 THR A O 1
ATOM 694 N N . LEU A 1 89 ? -15.252 -2.705 1.266 1.00 83.75 89 LEU A N 1
ATOM 695 C CA . LEU A 1 89 ? -15.549 -1.374 1.805 1.00 83.75 89 LEU A CA 1
ATOM 696 C C . LEU A 1 89 ? -16.921 -1.337 2.499 1.00 83.75 89 LEU A C 1
ATOM 698 O O . LEU A 1 89 ? -17.046 -0.805 3.601 1.00 83.75 89 LEU A O 1
ATOM 702 N N . GLU A 1 90 ? -17.947 -1.940 1.901 1.00 83.12 90 GLU A N 1
ATOM 703 C CA . GLU A 1 90 ? -19.287 -1.992 2.493 1.00 83.12 90 GLU A CA 1
ATOM 704 C C . GLU A 1 90 ? -19.317 -2.826 3.784 1.00 83.12 90 GLU A C 1
ATOM 706 O O . GLU A 1 90 ? -19.959 -2.440 4.766 1.00 83.12 90 GLU A O 1
ATOM 711 N N . ASN A 1 91 ? -18.568 -3.931 3.823 1.00 82.69 91 ASN A N 1
ATOM 712 C CA . ASN A 1 91 ? -18.405 -4.745 5.026 1.00 82.69 91 ASN A CA 1
ATOM 713 C C . ASN A 1 91 ? -17.702 -3.959 6.139 1.00 82.69 91 ASN A C 1
ATOM 715 O O . ASN A 1 91 ? -18.171 -3.973 7.276 1.00 82.69 91 ASN A O 1
ATOM 719 N N . PHE A 1 92 ? -16.636 -3.216 5.823 1.00 77.50 92 PHE A N 1
ATOM 720 C CA . PHE A 1 92 ? -15.968 -2.342 6.794 1.00 77.50 92 PHE A CA 1
ATOM 721 C C . PHE A 1 92 ? -16.895 -1.256 7.327 1.00 77.50 92 PHE A C 1
ATOM 723 O O . PHE A 1 92 ? -16.950 -1.026 8.535 1.00 77.50 92 PHE A O 1
ATOM 730 N N . ARG A 1 93 ? -17.659 -0.613 6.441 1.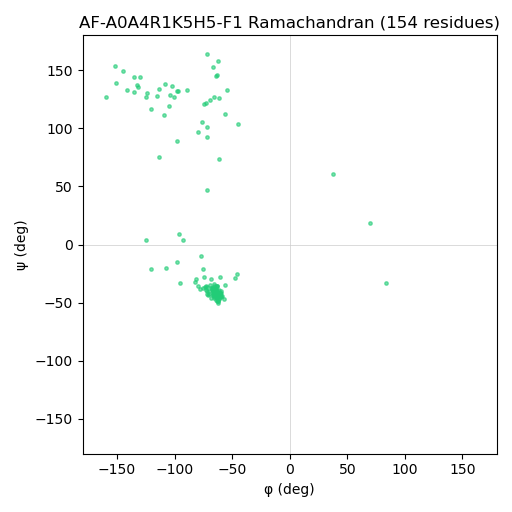00 79.06 93 ARG A N 1
ATOM 731 C CA . ARG A 1 93 ? -18.655 0.384 6.832 1.00 79.06 93 ARG A CA 1
ATOM 732 C C . ARG A 1 93 ? -19.696 -0.210 7.778 1.00 79.06 93 ARG A C 1
ATOM 734 O O . ARG A 1 93 ? -20.039 0.415 8.775 1.00 79.06 93 ARG A O 1
ATOM 741 N N . THR A 1 94 ? -20.185 -1.409 7.478 1.00 80.75 94 THR A N 1
ATOM 742 C CA . THR A 1 94 ? -21.232 -2.070 8.267 1.00 80.75 94 THR A CA 1
ATOM 743 C C . THR A 1 94 ? -20.722 -2.530 9.632 1.00 80.75 94 THR A C 1
ATOM 745 O O . THR A 1 94 ? -21.417 -2.362 10.631 1.00 80.75 94 THR A O 1
ATOM 748 N N . LEU A 1 95 ? -19.518 -3.104 9.689 1.00 76.06 95 LEU A N 1
ATOM 749 C CA . LEU A 1 95 ? -18.952 -3.662 10.918 1.00 76.06 95 LEU A CA 1
ATOM 750 C C . LEU A 1 95 ? -18.358 -2.595 11.841 1.00 76.06 95 LEU A C 1
ATOM 752 O O . LEU A 1 95 ? -18.447 -2.728 13.059 1.00 76.06 95 LEU A O 1
ATOM 756 N N . TYR A 1 96 ? -17.759 -1.551 11.267 1.00 73.94 96 TYR A N 1
ATOM 757 C CA . TYR A 1 96 ? -16.939 -0.588 12.005 1.00 73.94 96 TYR A CA 1
ATOM 758 C C . TYR A 1 96 ? -17.383 0.869 11.832 1.00 73.94 96 TYR A C 1
ATOM 760 O O . TYR A 1 96 ? -16.717 1.767 12.335 1.00 73.94 96 TYR A O 1
ATOM 768 N N . GLY A 1 97 ? -18.487 1.134 11.126 1.00 71.12 97 GLY A N 1
ATOM 769 C CA . GLY A 1 97 ? -19.047 2.484 10.988 1.00 71.12 97 GLY A CA 1
ATOM 770 C C . GLY A 1 97 ? -18.216 3.444 10.129 1.00 71.12 97 GLY A C 1
ATOM 771 O O . GLY A 1 97 ? -18.387 4.655 10.237 1.00 71.12 97 GLY A O 1
ATOM 772 N N . GLY A 1 98 ? -17.309 2.927 9.293 1.00 74.31 98 GLY A N 1
ATOM 773 C CA . GLY A 1 98 ? -16.397 3.737 8.482 1.00 74.31 98 GLY A CA 1
ATOM 774 C C . GLY A 1 98 ? -17.075 4.615 7.427 1.00 74.31 98 GLY A C 1
ATOM 775 O O . GLY A 1 98 ? -18.048 4.216 6.790 1.00 74.31 98 GLY A O 1
ATOM 776 N N . SER A 1 99 ? -16.519 5.801 7.192 1.00 75.31 99 SER A N 1
ATOM 777 C CA . SER A 1 99 ? -16.877 6.688 6.087 1.00 75.31 99 SER A CA 1
ATOM 778 C C . SER A 1 99 ? -15.834 6.605 4.976 1.00 75.31 99 SER A C 1
ATOM 780 O O . SER A 1 99 ? -14.629 6.636 5.220 1.00 75.31 99 SER A O 1
ATOM 782 N N . ILE A 1 100 ? -16.297 6.548 3.729 1.00 76.19 100 ILE A N 1
ATOM 783 C CA . ILE A 1 100 ? -15.424 6.667 2.558 1.00 76.19 100 ILE A CA 1
ATOM 784 C C . ILE A 1 100 ? -15.023 8.141 2.437 1.00 76.19 100 ILE A C 1
ATOM 786 O O . ILE A 1 100 ? -15.895 9.006 2.350 1.00 76.19 100 ILE A O 1
ATOM 790 N N . THR A 1 101 ? -13.723 8.428 2.483 1.00 77.69 101 THR A N 1
ATOM 791 C CA . THR A 1 101 ? -13.176 9.794 2.399 1.00 77.69 101 THR A CA 1
ATOM 792 C C . THR A 1 101 ? -12.768 10.157 0.980 1.00 77.69 101 THR A C 1
ATOM 794 O O . THR A 1 101 ? -12.921 11.308 0.576 1.00 77.69 101 THR A O 1
ATOM 797 N N . GLU A 1 102 ? -12.295 9.175 0.212 1.00 76.50 102 GLU A N 1
ATOM 798 C CA . GLU A 1 102 ? -11.939 9.338 -1.194 1.00 76.50 102 GLU A CA 1
ATOM 799 C C . GLU A 1 102 ? -12.709 8.331 -2.047 1.00 76.50 102 GLU A C 1
ATOM 801 O O . GLU A 1 102 ? -12.742 7.131 -1.754 1.00 76.50 102 GLU A O 1
ATOM 806 N N . GLU A 1 103 ? -13.341 8.832 -3.109 1.00 77.00 103 GLU A N 1
ATOM 807 C CA . GLU A 1 103 ? -14.059 7.995 -4.062 1.00 77.00 103 GLU A CA 1
ATOM 808 C C . GLU A 1 103 ? -13.120 7.013 -4.778 1.00 77.00 103 GLU A C 1
ATOM 810 O O . GLU A 1 103 ? -11.909 7.213 -4.898 1.00 77.00 103 GLU A O 1
ATOM 815 N N . LEU A 1 104 ? -13.713 5.932 -5.290 1.00 82.81 104 LEU A N 1
ATOM 816 C CA . LEU A 1 104 ? -13.002 4.892 -6.022 1.00 82.81 104 LEU A CA 1
ATOM 817 C C . LEU A 1 104 ? -12.233 5.482 -7.215 1.00 82.81 104 LEU A C 1
ATOM 819 O O . LEU A 1 104 ? -12.829 5.880 -8.217 1.00 82.81 104 LEU A O 1
ATOM 823 N N . THR A 1 105 ? -10.908 5.442 -7.139 1.00 83.94 105 THR A N 1
ATOM 824 C CA . THR A 1 105 ? -10.009 5.888 -8.203 1.00 83.94 105 THR A CA 1
ATOM 825 C C . THR A 1 105 ? -9.545 4.695 -9.036 1.00 83.94 105 THR A C 1
ATOM 827 O O . THR A 1 105 ? -9.139 3.658 -8.507 1.00 83.94 105 THR A O 1
ATOM 830 N N . ASP A 1 106 ? -9.619 4.835 -10.361 1.00 83.88 106 ASP A N 1
ATOM 831 C CA . ASP A 1 106 ? -9.166 3.836 -11.331 1.00 83.88 106 ASP A CA 1
ATOM 832 C C . ASP A 1 106 ? -7.896 4.337 -12.029 1.00 83.88 106 ASP A C 1
ATOM 834 O O . ASP A 1 106 ? -7.928 5.293 -12.803 1.00 83.88 106 ASP A O 1
ATOM 838 N N . SER A 1 107 ? -6.769 3.684 -11.746 1.00 77.19 107 SER A N 1
ATOM 839 C CA . SER A 1 107 ? -5.452 4.017 -12.311 1.00 77.19 107 SER A CA 1
ATOM 840 C C . SER A 1 107 ? -5.085 3.167 -13.538 1.00 77.19 107 SER A C 1
ATOM 842 O O . SER A 1 107 ? -3.952 3.200 -14.013 1.00 77.19 107 SER A O 1
ATOM 844 N N . GLY A 1 108 ? -6.026 2.376 -14.068 1.00 69.00 108 GLY A N 1
ATOM 845 C CA . GLY A 1 108 ? -5.812 1.472 -15.200 1.00 69.00 108 GLY A CA 1
ATOM 846 C C . GLY A 1 108 ? -5.207 0.118 -14.820 1.00 69.00 108 GLY A C 1
ATOM 847 O O . GLY A 1 108 ? -5.562 -0.884 -15.441 1.00 69.00 108 GLY A O 1
ATOM 848 N N . SER A 1 109 ? -4.353 0.073 -13.793 1.00 70.38 109 SER A N 1
ATOM 849 C CA . SER A 1 109 ? -3.745 -1.151 -13.247 1.00 70.38 109 SER A CA 1
ATOM 850 C C . SER A 1 109 ? -4.313 -1.574 -11.889 1.00 70.38 109 SER A C 1
ATOM 852 O O . SER A 1 109 ? -4.196 -2.744 -11.533 1.00 70.38 109 SER A O 1
ATOM 854 N N . ALA A 1 110 ? -4.942 -0.660 -11.143 1.00 76.25 110 ALA A N 1
ATOM 855 C CA . ALA A 1 110 ? -5.527 -0.939 -9.835 1.00 76.25 110 ALA A CA 1
ATOM 856 C C . ALA A 1 110 ? -6.712 -0.016 -9.520 1.00 76.25 110 ALA A C 1
ATOM 858 O O . ALA A 1 110 ? -6.781 1.123 -9.997 1.00 76.25 110 ALA A O 1
ATOM 859 N N . TYR A 1 111 ? -7.605 -0.519 -8.667 1.00 81.69 111 TYR A N 1
ATOM 860 C CA . TYR A 1 111 ? -8.643 0.261 -8.004 1.00 81.69 111 TYR A CA 1
ATOM 861 C C . TYR A 1 111 ? -8.187 0.642 -6.599 1.00 81.69 111 TYR A C 1
ATOM 863 O O . TYR A 1 111 ? -7.735 -0.222 -5.849 1.00 81.69 111 TYR A O 1
ATOM 871 N N . THR A 1 112 ? -8.331 1.913 -6.236 1.00 83.94 112 THR A N 1
ATOM 872 C CA . THR A 1 112 ? -7.973 2.426 -4.908 1.00 83.94 112 THR A CA 1
ATOM 873 C C . THR A 1 112 ? -9.124 3.229 -4.321 1.00 83.94 112 THR A C 1
ATOM 875 O O . THR A 1 112 ? -9.823 3.930 -5.047 1.00 83.94 112 THR A O 1
ATOM 878 N N . ALA A 1 113 ? -9.318 3.140 -3.012 1.00 83.62 113 ALA A N 1
ATOM 879 C CA . ALA A 1 113 ? -10.272 3.952 -2.267 1.00 83.62 113 ALA A CA 1
ATOM 880 C C . ALA A 1 113 ? -9.686 4.251 -0.886 1.00 83.62 113 ALA A C 1
ATOM 882 O O . ALA A 1 113 ? -8.934 3.431 -0.349 1.00 83.62 113 ALA A O 1
ATOM 883 N N . GLU A 1 114 ? -10.037 5.400 -0.313 1.00 85.12 114 GLU A N 1
ATOM 884 C CA . GLU A 1 114 ? -9.681 5.730 1.065 1.00 85.12 114 GLU A CA 1
ATOM 885 C C . GLU A 1 114 ? -10.910 5.671 1.963 1.00 85.12 114 GLU A C 1
ATOM 887 O O . GLU A 1 114 ? -12.000 6.131 1.612 1.00 85.12 114 GLU A O 1
ATOM 892 N N . MET A 1 115 ? -10.709 5.102 3.146 1.00 81.94 115 MET A N 1
ATOM 893 C CA . MET A 1 115 ? -11.725 4.992 4.176 1.00 81.94 115 MET A CA 1
ATOM 894 C C . MET A 1 115 ? -11.141 5.439 5.507 1.00 81.94 115 MET A C 1
ATOM 896 O O . MET A 1 115 ? -10.028 5.058 5.870 1.00 81.94 115 MET A O 1
ATOM 900 N N . GLU A 1 116 ? -11.932 6.208 6.242 1.00 82.00 116 GLU A N 1
ATOM 901 C CA . GLU A 1 116 ? -11.681 6.561 7.629 1.00 82.00 116 GLU A CA 1
ATOM 902 C C . GLU A 1 116 ? -12.763 5.916 8.489 1.00 82.00 116 GLU A C 1
ATOM 904 O O . GLU A 1 116 ? -13.947 5.962 8.160 1.00 82.00 116 GLU A O 1
ATOM 909 N N . PHE A 1 117 ? -12.371 5.287 9.588 1.00 79.94 117 PHE A N 1
ATOM 910 C CA . PHE A 1 117 ? -13.309 4.702 10.533 1.00 79.94 117 PHE A CA 1
ATOM 911 C C . PHE A 1 117 ? -12.890 5.045 11.955 1.00 79.94 117 PHE A C 1
ATOM 913 O O . PHE A 1 117 ? -11.702 5.110 12.272 1.00 79.94 117 PHE A O 1
ATOM 920 N N . GLU A 1 118 ? -13.884 5.265 12.807 1.00 76.94 118 GLU A N 1
ATOM 921 C CA . GLU A 1 118 ? -13.704 5.510 14.230 1.00 76.94 118 GLU A CA 1
ATOM 922 C C . GLU A 1 118 ? -14.345 4.354 14.986 1.00 76.94 118 GLU A C 1
ATOM 924 O O . GLU A 1 118 ? -15.490 3.986 14.731 1.00 76.94 118 GLU A O 1
ATOM 929 N N . ILE A 1 119 ? -13.582 3.749 15.892 1.00 73.44 119 ILE A N 1
ATOM 930 C CA . ILE A 1 119 ? -14.038 2.610 16.680 1.00 73.44 119 ILE A CA 1
ATOM 931 C C . ILE A 1 119 ? -13.856 2.977 18.140 1.00 73.44 119 ILE A C 1
ATOM 933 O O . ILE A 1 119 ? -12.758 3.333 18.567 1.00 73.44 119 ILE A O 1
ATOM 937 N N . GLU A 1 120 ? -14.936 2.846 18.903 1.00 75.31 120 GLU A N 1
ATOM 938 C CA . GLU A 1 120 ? -14.910 2.847 20.360 1.00 75.31 120 GLU A CA 1
ATOM 939 C C . GLU A 1 120 ? -14.926 1.386 20.833 1.00 75.31 120 GLU A C 1
ATOM 941 O O . GLU A 1 120 ? -16.001 0.802 21.000 1.00 75.31 120 GLU A O 1
ATOM 946 N N . PRO A 1 121 ? -13.756 0.740 20.988 1.00 70.88 121 PRO A N 1
ATOM 947 C CA . PRO A 1 121 ? -13.710 -0.669 21.338 1.00 70.88 121 PRO A CA 1
ATOM 948 C C . PRO A 1 121 ? -14.286 -0.875 22.740 1.00 70.88 121 PRO A C 1
ATOM 950 O O . PRO A 1 121 ? -13.842 -0.262 23.712 1.00 70.88 121 PRO A O 1
ATOM 953 N N . THR A 1 122 ? -15.255 -1.779 22.859 1.00 77.00 122 THR A N 1
ATOM 954 C CA . THR A 1 122 ? -15.811 -2.194 24.156 1.00 77.00 122 THR A CA 1
ATOM 955 C C . THR A 1 122 ? -14.862 -3.123 24.913 1.00 77.00 122 THR A C 1
ATOM 957 O O . THR A 1 122 ? -14.967 -3.252 26.131 1.00 77.00 122 THR A O 1
ATOM 960 N N . ASP A 1 123 ? -13.940 -3.770 24.194 1.00 77.12 123 ASP A N 1
ATOM 961 C CA . ASP A 1 123 ? -12.921 -4.680 24.719 1.00 77.12 123 ASP A CA 1
ATOM 962 C C . ASP A 1 123 ? -11.597 -4.466 23.951 1.00 77.12 123 ASP A C 1
ATOM 964 O O . ASP A 1 123 ? -11.620 -4.434 22.716 1.00 77.12 123 ASP A O 1
ATOM 968 N N . PRO A 1 124 ? -10.438 -4.344 24.632 1.00 74.44 124 PRO A N 1
ATOM 969 C CA . PRO A 1 124 ? -9.118 -4.316 23.998 1.00 74.44 124 PRO A CA 1
ATOM 970 C C . PRO A 1 124 ? -8.872 -5.407 22.946 1.00 74.44 124 PRO A C 1
ATOM 972 O O . PRO A 1 124 ? -8.119 -5.177 21.998 1.00 74.44 124 PRO A O 1
ATOM 975 N N . SER A 1 125 ? -9.512 -6.575 23.077 1.00 76.62 125 SER A N 1
ATOM 976 C CA . SER A 1 125 ? -9.399 -7.663 22.097 1.00 76.62 125 SER A CA 1
ATOM 977 C C . SER A 1 125 ? -9.879 -7.272 20.690 1.00 76.62 125 SER A C 1
ATOM 979 O O . SER A 1 125 ? -9.348 -7.775 19.701 1.00 76.62 125 SER A O 1
ATOM 981 N N . GLN A 1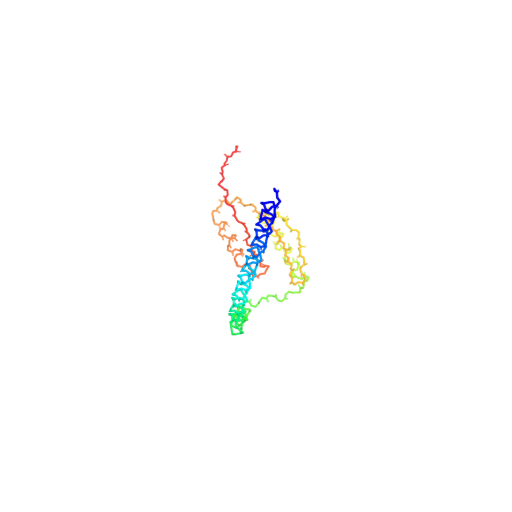 126 ? -10.819 -6.328 20.576 1.00 71.81 126 GLN A N 1
ATOM 982 C CA . GLN A 1 126 ? -11.358 -5.874 19.291 1.00 71.81 126 GLN A CA 1
ATOM 983 C C . GLN A 1 126 ? -10.306 -5.135 18.463 1.00 71.81 126 GLN A C 1
ATOM 985 O O . GLN A 1 126 ? -10.219 -5.353 17.258 1.00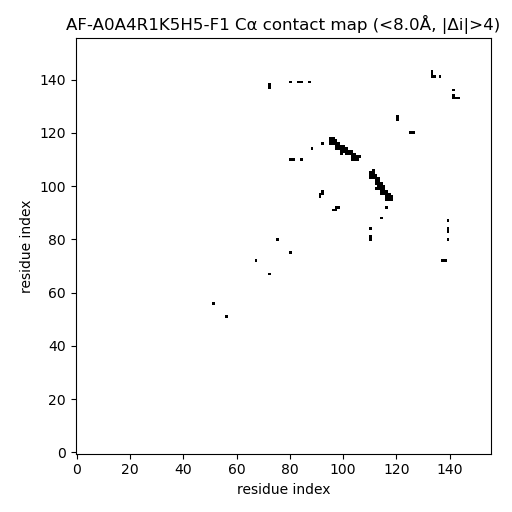 71.81 126 GLN A O 1
ATOM 990 N N . ILE A 1 127 ? -9.458 -4.323 19.104 1.00 73.12 127 ILE A N 1
ATOM 991 C CA . ILE A 1 127 ? -8.361 -3.618 18.421 1.00 73.12 127 ILE A CA 1
ATOM 992 C C . ILE A 1 127 ? -7.405 -4.631 17.785 1.00 73.12 127 ILE A C 1
ATOM 994 O O . ILE A 1 127 ? -6.982 -4.454 16.645 1.00 73.12 127 ILE A O 1
ATOM 998 N N . ILE A 1 128 ? -7.098 -5.710 18.512 1.00 76.38 128 ILE A N 1
ATOM 999 C CA . ILE A 1 128 ? -6.206 -6.774 18.041 1.00 76.38 128 ILE A CA 1
ATOM 1000 C C . ILE A 1 128 ? -6.832 -7.499 16.847 1.00 76.38 128 ILE A C 1
ATOM 1002 O O . ILE A 1 128 ? -6.154 -7.699 15.850 1.00 76.38 128 ILE A O 1
ATOM 1006 N N . GLN A 1 129 ? -8.124 -7.831 16.908 1.00 75.75 129 GLN A N 1
ATOM 1007 C CA . GLN A 1 129 ? -8.830 -8.486 15.799 1.00 75.75 129 GLN A CA 1
ATOM 1008 C C . GLN A 1 129 ? -8.853 -7.629 14.530 1.00 75.75 129 GLN A C 1
ATOM 1010 O O . GLN A 1 129 ? -8.699 -8.151 13.430 1.00 75.75 129 GLN A O 1
ATOM 1015 N N . ILE A 1 130 ? -9.026 -6.315 14.674 1.00 74.19 130 ILE A N 1
ATOM 1016 C CA . ILE A 1 130 ? -9.005 -5.386 13.540 1.00 74.19 130 ILE A CA 1
ATOM 1017 C C . ILE A 1 130 ? -7.597 -5.297 12.956 1.00 74.19 130 ILE A C 1
ATOM 1019 O O . ILE A 1 130 ? -7.441 -5.377 11.743 1.00 74.19 130 ILE A O 1
ATOM 1023 N N . ALA A 1 131 ? -6.573 -5.161 13.802 1.00 72.75 131 ALA A N 1
ATOM 1024 C CA . ALA A 1 131 ? -5.185 -5.127 13.350 1.00 72.75 131 ALA A CA 1
ATOM 1025 C C . ALA A 1 131 ? -4.804 -6.416 12.603 1.00 72.75 131 ALA A C 1
ATOM 1027 O O . ALA A 1 131 ? -4.254 -6.342 11.509 1.00 72.75 131 ALA A O 1
ATOM 1028 N N . ASP A 1 132 ? -5.186 -7.572 13.144 1.00 72.94 132 ASP A N 1
ATOM 1029 C CA . ASP A 1 132 ? -4.934 -8.886 12.548 1.00 72.94 132 ASP A CA 1
ATOM 1030 C C . ASP A 1 132 ? -5.688 -9.064 11.217 1.00 72.94 132 ASP A C 1
ATOM 1032 O O . ASP A 1 132 ? -5.137 -9.564 10.237 1.00 72.94 132 ASP A O 1
ATOM 1036 N N . TYR A 1 133 ? -6.931 -8.583 11.127 1.00 75.50 133 TYR A N 1
ATOM 1037 C CA . TYR A 1 133 ? -7.688 -8.576 9.873 1.00 75.50 133 TYR A CA 1
ATOM 1038 C C . TYR A 1 133 ? -7.040 -7.675 8.806 1.00 75.50 133 TYR A C 1
ATOM 1040 O O . TYR A 1 133 ? -6.963 -8.053 7.637 1.00 75.50 133 TYR A O 1
ATOM 1048 N N . LEU A 1 134 ? -6.560 -6.491 9.199 1.00 74.06 134 LEU A N 1
ATOM 1049 C CA . LEU A 1 134 ? -5.893 -5.550 8.296 1.00 74.06 134 LEU A CA 1
ATOM 1050 C C . LEU A 1 134 ? -4.548 -6.092 7.792 1.00 74.06 134 LEU A C 1
ATOM 1052 O O . LEU A 1 134 ? -4.226 -5.907 6.621 1.00 74.06 134 LEU A O 1
ATOM 1056 N N . GLU A 1 135 ? -3.783 -6.763 8.655 1.00 70.44 135 GLU A N 1
ATOM 1057 C CA . GLU A 1 135 ? -2.463 -7.312 8.329 1.00 70.44 135 GLU A CA 1
ATOM 1058 C C . GLU A 1 135 ? -2.550 -8.555 7.429 1.00 70.44 135 GLU A C 1
ATOM 1060 O O . GLU A 1 135 ? -1.744 -8.713 6.514 1.00 70.44 135 GLU A O 1
ATOM 1065 N N . ASN A 1 136 ? -3.565 -9.402 7.627 1.00 68.31 136 ASN A N 1
ATOM 1066 C CA . ASN A 1 136 ? -3.722 -10.656 6.882 1.00 68.31 136 ASN A CA 1
ATOM 1067 C C . ASN A 1 136 ? -4.604 -10.545 5.622 1.00 68.31 136 ASN A C 1
ATOM 1069 O O . ASN A 1 136 ? -4.875 -11.557 4.968 1.00 68.31 136 ASN A O 1
ATOM 1073 N N . SER A 1 137 ? -5.075 -9.349 5.253 1.00 64.75 137 SER A N 1
ATOM 1074 C CA . SER A 1 137 ? -5.906 -9.170 4.055 1.00 64.75 137 SER A CA 1
ATOM 1075 C C . SER A 1 137 ? -5.078 -9.317 2.771 1.00 64.75 137 SER A C 1
ATOM 1077 O O . SER A 1 137 ? -4.390 -8.393 2.339 1.00 64.75 137 SER A O 1
ATOM 1079 N N . VAL A 1 138 ? -5.169 -10.491 2.135 1.00 61.09 138 VAL A N 1
ATOM 1080 C CA . VAL A 1 138 ? -4.439 -10.825 0.895 1.00 61.09 138 VAL A CA 1
ATOM 1081 C C . VAL A 1 138 ? -5.010 -10.089 -0.329 1.00 61.09 138 VAL A C 1
ATOM 1083 O O . VAL A 1 138 ? -4.258 -9.692 -1.219 1.00 61.09 138 VAL A O 1
ATOM 1086 N N . ALA A 1 139 ? -6.331 -9.884 -0.389 1.00 62.41 139 ALA A N 1
ATOM 1087 C CA . ALA A 1 139 ? -7.003 -9.110 -1.435 1.00 62.41 139 ALA A CA 1
ATOM 1088 C C . ALA A 1 139 ? -8.398 -8.645 -0.958 1.00 62.41 139 ALA A C 1
ATOM 1090 O O . ALA A 1 13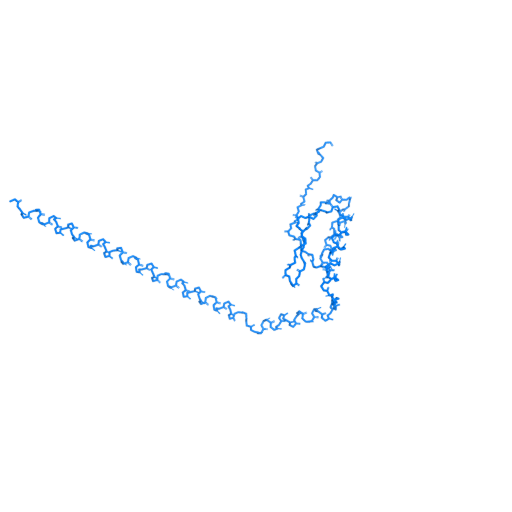9 ? -9.199 -9.497 -0.572 1.00 62.41 139 ALA A O 1
ATOM 1091 N N . PRO A 1 140 ? -8.735 -7.342 -1.032 1.00 70.75 140 PRO A N 1
ATOM 1092 C CA . PRO A 1 140 ? -7.886 -6.219 -1.436 1.00 70.75 140 PRO A CA 1
ATOM 1093 C C . PRO A 1 140 ? -6.747 -5.953 -0.436 1.00 70.75 140 PRO A C 1
ATOM 1095 O O . PRO A 1 140 ? -6.864 -6.258 0.749 1.00 70.75 140 PRO A O 1
ATOM 1098 N N . VAL A 1 141 ? -5.638 -5.385 -0.922 1.00 76.06 141 VAL A N 1
ATOM 1099 C CA . VAL A 1 141 ? -4.512 -4.977 -0.066 1.00 76.06 141 VAL A CA 1
ATOM 1100 C C . VAL A 1 141 ? -4.925 -3.740 0.721 1.00 76.06 141 VAL A C 1
ATOM 1102 O O . VAL A 1 141 ? -5.269 -2.716 0.126 1.00 76.06 141 VAL A O 1
ATO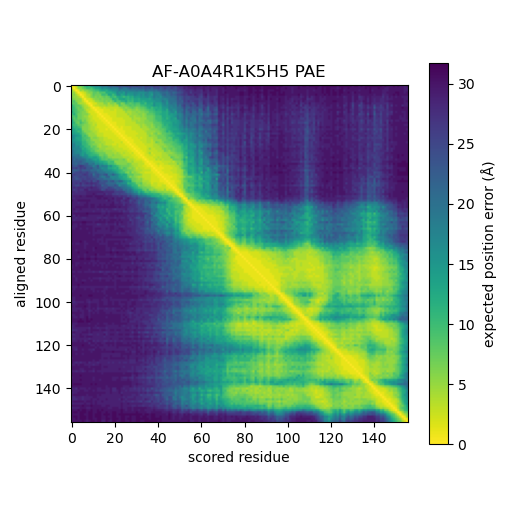M 1105 N N . ILE A 1 142 ? -4.878 -3.825 2.049 1.00 78.56 142 ILE A N 1
ATOM 1106 C CA . ILE A 1 142 ? -5.270 -2.728 2.933 1.00 78.56 142 ILE A CA 1
ATOM 1107 C C . ILE A 1 142 ? -4.015 -2.073 3.501 1.00 78.56 142 ILE A C 1
ATOM 1109 O O . ILE A 1 142 ? -3.137 -2.740 4.039 1.00 78.56 142 ILE A O 1
ATOM 1113 N N . VAL A 1 143 ? -3.923 -0.748 3.380 1.00 77.69 143 VAL A N 1
ATOM 1114 C CA . VAL A 1 143 ? -2.791 0.030 3.897 1.00 77.69 143 VAL A CA 1
ATOM 1115 C C . VAL A 1 143 ? -3.303 1.053 4.898 1.00 77.69 143 VAL A C 1
ATOM 1117 O O . VAL A 1 143 ? -4.033 1.978 4.542 1.00 77.69 143 VAL A O 1
ATOM 1120 N N . VAL A 1 144 ? -2.883 0.918 6.156 1.00 77.00 144 VAL A N 1
ATOM 1121 C CA . VAL A 1 144 ? -3.212 1.881 7.212 1.00 77.00 144 VAL A CA 1
ATOM 1122 C C . VAL A 1 144 ? -2.344 3.128 7.039 1.00 77.00 144 VAL A C 1
ATOM 1124 O O . VAL A 1 144 ? -1.150 3.112 7.330 1.00 77.00 144 VAL A O 1
ATOM 1127 N N . LYS A 1 145 ? -2.936 4.228 6.557 1.00 78.62 145 LYS A N 1
ATOM 1128 C CA . LYS A 1 145 ? -2.221 5.505 6.362 1.00 78.62 145 LYS A CA 1
ATOM 1129 C C . LYS A 1 145 ? -2.027 6.282 7.660 1.00 78.62 145 LYS A C 1
ATOM 1131 O O . LYS A 1 145 ? -0.999 6.926 7.855 1.00 78.62 145 LYS A O 1
ATOM 1136 N N . LYS A 1 146 ? -3.030 6.255 8.537 1.00 79.12 146 LYS A N 1
ATOM 1137 C CA . LYS A 1 146 ? -3.040 6.995 9.798 1.00 79.12 146 LYS A CA 1
ATOM 1138 C C . LYS A 1 146 ? -3.885 6.245 10.818 1.00 79.12 146 LYS A C 1
ATOM 1140 O O . LYS A 1 146 ? -4.960 5.762 10.492 1.00 79.12 146 LYS A O 1
ATOM 1145 N N . MET A 1 147 ? -3.402 6.196 12.053 1.00 77.44 147 MET A N 1
ATOM 1146 C CA . MET A 1 147 ? -4.136 5.684 13.206 1.00 77.44 147 MET A CA 1
ATOM 1147 C C . MET A 1 147 ? -3.997 6.702 14.334 1.00 77.44 147 MET A C 1
ATOM 1149 O O . MET A 1 147 ? -2.923 7.268 14.542 1.00 77.44 147 MET A O 1
ATOM 1153 N N . THR A 1 148 ? -5.088 7.013 15.022 1.00 78.38 148 THR A N 1
ATOM 1154 C CA . THR A 1 148 ? -5.091 7.964 16.139 1.00 78.38 148 THR A CA 1
ATOM 1155 C C . THR A 1 148 ? -5.900 7.365 17.274 1.00 78.38 148 THR A C 1
ATOM 1157 O O . THR A 1 148 ? -7.003 6.882 17.054 1.00 78.38 148 THR A O 1
ATOM 1160 N N . PHE A 1 149 ? -5.340 7.391 18.482 1.00 76.62 149 PHE A N 1
ATOM 1161 C CA . PHE A 1 149 ? -6.021 6.925 19.684 1.00 76.62 149 PHE A CA 1
ATOM 1162 C C . PHE A 1 149 ? -6.465 8.133 20.492 1.00 76.62 149 PHE A C 1
ATOM 1164 O O . PHE A 1 149 ? -5.641 8.942 20.927 1.00 76.62 149 PHE A O 1
ATOM 1171 N N . THR A 1 150 ? -7.767 8.254 20.701 1.00 75.94 150 THR A N 1
ATOM 1172 C CA . THR A 1 150 ? -8.347 9.234 21.610 1.00 75.94 150 THR A CA 1
ATOM 1173 C C . THR A 1 150 ? -8.688 8.519 22.915 1.00 75.94 150 THR A C 1
ATOM 1175 O O . THR A 1 150 ? -9.326 7.470 22.934 1.00 75.94 150 THR A O 1
ATOM 1178 N N . SER A 1 151 ? -8.208 9.047 24.043 1.00 67.12 151 SER A N 1
ATOM 1179 C CA . SER A 1 151 ? -8.691 8.580 25.343 1.00 67.12 151 SER A CA 1
ATOM 1180 C C . SER A 1 151 ? -10.138 9.040 25.478 1.00 67.12 151 SER A C 1
ATOM 1182 O O . SER A 1 151 ? -10.397 10.239 25.340 1.00 67.12 151 SER A O 1
ATOM 1184 N N . GLY A 1 152 ? -11.056 8.100 25.724 1.00 57.69 152 GLY A N 1
ATOM 1185 C CA . GLY A 1 152 ? -12.474 8.346 25.987 1.00 57.69 152 GLY A CA 1
ATOM 1186 C C . GLY A 1 152 ? -12.672 9.190 27.246 1.00 57.69 152 GLY A C 1
ATOM 1187 O O . GLY A 1 152 ? -13.062 8.707 28.306 1.00 57.69 152 GLY A O 1
ATOM 1188 N N . GLY A 1 153 ? -12.369 10.479 27.147 1.00 49.91 153 GLY A N 1
ATOM 1189 C CA . GLY A 1 153 ? -12.675 11.474 28.150 1.00 49.91 153 GLY A CA 1
ATOM 1190 C C . GLY A 1 153 ? -14.130 11.866 27.990 1.00 49.91 153 GLY A C 1
ATOM 1191 O O . GLY A 1 153 ? -14.449 12.728 27.175 1.00 49.91 153 GLY A O 1
ATOM 1192 N N . LYS A 1 154 ? -15.006 11.253 28.789 1.00 43.78 154 LYS A N 1
ATOM 1193 C CA . LYS A 1 154 ? -16.376 11.726 29.009 1.00 43.78 154 LYS A CA 1
ATOM 1194 C C . LYS A 1 154 ? -16.359 13.245 29.244 1.00 43.78 154 LYS A C 1
ATOM 1196 O O . LYS A 1 154 ? -16.018 13.720 30.325 1.00 43.78 154 LYS A O 1
ATOM 1201 N N . LYS A 1 155 ? -16.752 14.013 28.231 1.00 46.38 155 LYS A N 1
ATOM 1202 C CA . LYS A 1 155 ? -17.338 15.346 28.387 1.00 46.38 155 LYS A CA 1
ATOM 1203 C C . LYS A 1 155 ? -18.786 15.268 27.923 1.00 46.38 155 LYS A C 1
ATOM 1205 O O . LYS A 1 155 ? -19.115 15.744 26.841 1.00 46.38 155 LYS A O 1
ATOM 1210 N N . ARG A 1 156 ? -19.626 14.668 28.764 1.00 37.38 156 ARG A N 1
ATOM 1211 C CA . ARG A 1 156 ? -20.920 15.183 29.246 1.00 37.38 156 ARG A CA 1
ATOM 1212 C C . ARG A 1 156 ? -21.647 14.109 30.044 1.00 37.38 156 ARG A C 1
ATOM 1214 O O . ARG A 1 156 ? -21.549 12.921 29.670 1.00 37.38 156 ARG A O 1
#

Sequence (156 aa):
MTGFMNIFKSYRLLMVFSSLILTLAVSLAVLSAINSVIESNIQKIRSEAAGYKTGEIRTRLNDLEKALSETNPPYLNRREAKILLLETLENFRTLYGGSITEELTDSGSAYTAEMEFEIEPTDPSQIIQIADYLENSVAPVIVVKKMTFTSGGKKR